Protein AF-A0A1J3GTZ9-F1 (afdb_monomer_lite)

pLDDT: mean 87.28, std 11.42, range [43.84, 95.88]

Radius of gyration: 13.26 Å; chains: 1; bounding box: 30×33×30 Å

InterPro domains:
  IPR000182 GNAT domain [PF00583] (4-66)
  IPR000182 GNAT domain [PS51186] (1-78)
  IPR016181 Acyl-CoA N-acyltransferase [SSF55729] (5-71)

Organism: Noccaea caerulescens (NCBI:txid107243)

Sequence (78 aa):
ITYQIVPADTQYAEIPLAAVTSTHQKKGFGKLVYEELMKRLHNVGIRTIYCWADKESQGFWFKQGFITLAEVDQKGKA

Secondary structure (DSSP, 8-state):
-EEEE--TTS-EEEEEE----GGGTTSSHHHHHHHHHHHHHHHTT--EEEE---TTTHHHHHHTT--------TT---

Foldseek 3Di:
DDKADDPLVALEIEDADDDDPPVCPPVCPSVVVVVVVVVVSVVSRRDYYHYDDDPVCPVVVVVVVDDDPDDQPPVRDD

Structure (mmCIF, N/CA/C/O backbone):
data_AF-A0A1J3GTZ9-F1
#
_entry.id   AF-A0A1J3GTZ9-F1
#
loop_
_atom_site.group_PDB
_atom_site.id
_atom_site.type_symbol
_atom_site.label_atom_id
_atom_site.label_alt_id
_atom_site.label_comp_id
_atom_site.label_asym_id
_atom_site.label_entity_id
_atom_site.label_seq_id
_atom_site.pdbx_PDB_ins_code
_atom_site.Cartn_x
_atom_site.Cartn_y
_atom_site.Cartn_z
_atom_site.occupancy
_atom_site.B_iso_or_equiv
_atom_site.auth_seq_id
_atom_site.auth_comp_id
_atom_site.auth_asym_id
_atom_site.auth_atom_id
_atom_site.pdbx_PDB_model_num
ATOM 1 N N . ILE A 1 1 ? -11.288 2.228 -4.526 1.00 88.12 1 ILE A N 1
ATOM 2 C CA . ILE A 1 1 ? -9.855 2.544 -4.724 1.00 88.12 1 ILE A CA 1
ATOM 3 C C . ILE A 1 1 ? -9.685 2.889 -6.191 1.00 88.12 1 ILE A C 1
ATOM 5 O O . ILE A 1 1 ? -10.186 2.133 -7.016 1.00 88.12 1 ILE A O 1
ATOM 9 N N . THR A 1 2 ? -9.064 4.020 -6.504 1.00 91.75 2 THR A N 1
ATOM 10 C CA . THR A 1 2 ? -8.652 4.377 -7.869 1.00 91.75 2 THR A CA 1
ATOM 11 C C . THR A 1 2 ? -7.150 4.176 -7.997 1.00 91.75 2 THR A C 1
ATOM 13 O O . THR A 1 2 ? -6.429 4.333 -7.015 1.00 91.75 2 THR A O 1
ATOM 16 N N . TYR A 1 3 ? -6.681 3.833 -9.190 1.00 91.12 3 TYR A N 1
ATOM 17 C CA . TYR A 1 3 ? -5.263 3.641 -9.470 1.00 91.12 3 TYR A CA 1
ATOM 18 C C . TYR A 1 3 ? -4.912 4.244 -10.826 1.00 91.12 3 TYR A C 1
ATOM 20 O O . TYR A 1 3 ? -5.774 4.354 -11.699 1.00 91.12 3 TYR A O 1
ATOM 28 N N . GLN A 1 4 ? -3.646 4.602 -10.992 1.00 90.62 4 GLN A N 1
ATOM 29 C CA . GLN A 1 4 ? -3.079 5.002 -12.270 1.00 90.62 4 GLN A CA 1
ATOM 30 C C . GLN A 1 4 ? -1.801 4.217 -12.531 1.00 90.62 4 GLN A C 1
ATOM 32 O O . GLN A 1 4 ? -0.974 4.045 -11.638 1.00 90.62 4 GLN A O 1
ATOM 37 N N . ILE A 1 5 ? -1.666 3.714 -13.753 1.00 87.56 5 ILE A N 1
ATOM 38 C CA . ILE A 1 5 ? -0.405 3.167 -14.241 1.00 87.56 5 ILE A CA 1
ATOM 39 C C . ILE A 1 5 ? 0.360 4.361 -14.798 1.00 87.56 5 ILE A C 1
ATOM 41 O O . ILE A 1 5 ? -0.118 5.048 -15.700 1.00 87.56 5 ILE A O 1
ATOM 45 N N . VAL A 1 6 ? 1.500 4.648 -14.190 1.00 83.75 6 VAL A N 1
ATOM 46 C CA . VAL A 1 6 ? 2.423 5.702 -14.627 1.00 83.75 6 VAL A CA 1
ATOM 47 C C . VAL A 1 6 ? 3.207 5.119 -15.831 1.00 83.75 6 VAL A C 1
ATOM 49 O O . VAL A 1 6 ? 3.051 3.921 -16.064 1.00 83.75 6 VAL A O 1
ATOM 52 N N . PRO A 1 7 ? 3.918 5.897 -16.682 1.00 78.75 7 PRO A N 1
ATOM 53 C CA . PRO A 1 7 ? 4.330 5.493 -18.034 1.00 78.75 7 PRO A CA 1
ATOM 54 C C . PRO A 1 7 ? 4.692 4.012 -18.173 1.00 78.75 7 PRO A C 1
ATOM 56 O O . PRO A 1 7 ? 5.418 3.470 -17.348 1.00 78.75 7 PRO A O 1
ATOM 59 N N . ALA A 1 8 ? 4.121 3.338 -19.175 1.00 60.25 8 ALA A N 1
ATOM 60 C CA . ALA A 1 8 ? 4.074 1.872 -19.262 1.00 60.25 8 ALA A CA 1
ATOM 61 C C . ALA A 1 8 ? 5.448 1.170 -19.326 1.00 60.25 8 ALA A C 1
ATOM 63 O O . ALA A 1 8 ? 5.533 -0.040 -19.128 1.00 60.25 8 ALA A O 1
ATOM 64 N N . ASP A 1 9 ? 6.519 1.915 -19.594 1.00 66.38 9 ASP A N 1
ATOM 65 C CA . ASP A 1 9 ? 7.915 1.485 -19.464 1.00 66.38 9 ASP A CA 1
ATOM 66 C C . ASP A 1 9 ? 8.337 1.252 -18.007 1.00 66.38 9 ASP A C 1
ATOM 68 O O . ASP A 1 9 ? 9.358 0.623 -17.721 1.00 66.38 9 ASP A O 1
ATOM 72 N N . THR A 1 10 ? 7.527 1.723 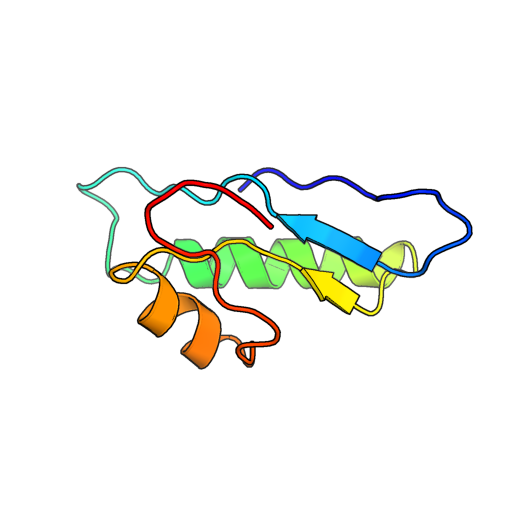-17.072 1.00 67.00 10 THR A N 1
ATOM 73 C CA . THR A 1 10 ? 7.806 1.693 -15.660 1.00 67.00 10 THR A CA 1
ATOM 74 C C . THR A 1 10 ? 6.851 0.744 -14.946 1.00 67.00 10 THR A C 1
ATOM 76 O O . THR A 1 10 ? 5.632 0.836 -15.039 1.00 67.00 10 THR A O 1
ATOM 79 N N . GLN A 1 11 ? 7.402 -0.239 -14.238 1.00 87.44 11 GLN A N 1
ATOM 80 C CA . GLN A 1 11 ? 6.637 -1.308 -13.583 1.00 87.44 11 GLN A CA 1
ATOM 81 C C . GLN A 1 11 ? 5.918 -0.820 -12.311 1.00 87.44 11 GLN A C 1
ATOM 83 O O . GLN A 1 11 ? 5.805 -1.573 -11.337 1.00 87.44 11 GLN A O 1
ATOM 88 N N . TYR A 1 12 ? 5.468 0.439 -12.281 1.00 89.19 12 TYR A N 1
ATOM 89 C CA . TYR A 1 12 ? 4.857 1.056 -11.116 1.00 89.19 12 TYR A CA 1
ATOM 90 C C . TYR A 1 12 ? 3.461 1.626 -11.369 1.00 89.19 12 TYR A C 1
ATOM 92 O O . TYR A 1 12 ? 3.122 2.118 -12.443 1.00 89.19 12 TYR A O 1
ATOM 100 N N . ALA A 1 13 ? 2.636 1.546 -10.331 1.00 92.94 13 ALA A N 1
ATOM 101 C CA . ALA A 1 13 ? 1.323 2.165 -10.278 1.00 92.94 13 ALA A CA 1
ATOM 102 C C . ALA A 1 13 ? 1.225 3.074 -9.054 1.00 92.94 13 ALA A C 1
ATOM 104 O O . ALA A 1 13 ? 1.907 2.866 -8.052 1.00 92.94 13 ALA A O 1
ATOM 105 N N . GLU A 1 14 ? 0.345 4.060 -9.113 1.00 92.56 14 GLU A N 1
ATOM 106 C CA . GLU A 1 14 ? 0.021 4.910 -7.975 1.00 92.56 14 GLU A CA 1
ATOM 107 C C . GLU A 1 14 ? -1.445 4.731 -7.580 1.00 92.56 14 GLU A C 1
ATOM 109 O O . GLU A 1 14 ? -2.325 4.590 -8.434 1.00 92.56 14 GLU A O 1
ATOM 114 N N . ILE A 1 15 ? -1.715 4.753 -6.276 1.00 93.69 15 ILE A N 1
ATOM 115 C CA . ILE A 1 15 ? -3.059 4.827 -5.705 1.00 93.69 15 ILE A CA 1
ATOM 116 C C . ILE A 1 15 ? -3.297 6.270 -5.236 1.00 93.69 15 ILE A C 1
ATOM 118 O O . ILE A 1 15 ? -2.929 6.607 -4.109 1.00 93.69 15 ILE A O 1
ATOM 122 N N . PRO A 1 16 ? -3.925 7.127 -6.062 1.00 89.38 16 PRO A N 1
ATOM 123 C CA . PRO A 1 16 ? -4.214 8.506 -5.677 1.00 89.38 16 PRO A CA 1
ATOM 124 C C . PRO A 1 16 ? -5.353 8.617 -4.656 1.00 89.38 16 PRO A C 1
ATOM 126 O O . PRO A 1 16 ? -5.403 9.576 -3.893 1.00 89.38 16 PRO A O 1
ATOM 129 N N . LEU A 1 17 ? -6.287 7.657 -4.631 1.00 89.50 17 LEU A N 1
ATOM 130 C CA . LEU A 1 17 ? -7.425 7.689 -3.711 1.00 89.50 17 LEU A CA 1
ATOM 131 C C . LEU A 1 17 ? -7.871 6.285 -3.289 1.00 89.50 17 LEU A C 1
ATOM 133 O O . LEU A 1 17 ? -8.251 5.433 -4.103 1.00 89.50 17 LEU A O 1
ATOM 137 N N . ALA A 1 18 ? -7.941 6.082 -1.976 1.00 92.19 18 ALA A N 1
ATOM 138 C CA . ALA A 1 18 ? -8.554 4.920 -1.351 1.00 92.19 18 ALA A CA 1
ATOM 139 C C . ALA A 1 18 ? -9.555 5.377 -0.287 1.00 92.19 18 ALA A C 1
ATOM 141 O O . ALA A 1 18 ? -9.179 5.928 0.740 1.00 92.19 18 ALA A O 1
ATOM 142 N N . ALA A 1 19 ? -10.840 5.127 -0.531 1.00 91.31 19 ALA A N 1
ATOM 143 C CA . ALA A 1 19 ? -11.910 5.517 0.374 1.00 91.31 19 ALA A CA 1
ATOM 144 C C . ALA A 1 19 ? -12.884 4.359 0.603 1.00 91.31 19 ALA A C 1
ATOM 146 O O . ALA A 1 19 ? -13.185 3.581 -0.307 1.00 91.31 19 ALA A O 1
ATOM 147 N N . VAL A 1 20 ? -13.386 4.281 1.834 1.00 90.69 20 VAL A N 1
ATOM 148 C CA . VAL A 1 20 ? -14.503 3.431 2.252 1.00 90.69 20 VAL A CA 1
ATOM 149 C C . VAL A 1 20 ? -15.462 4.328 3.024 1.00 90.69 20 VAL A C 1
ATOM 151 O O . VAL A 1 20 ? -15.026 5.113 3.869 1.00 90.69 20 VAL A O 1
ATOM 154 N N . THR A 1 21 ? -16.761 4.215 2.746 1.00 91.75 21 THR A N 1
ATOM 155 C CA . THR A 1 21 ? -17.804 4.937 3.491 1.00 91.75 21 THR A CA 1
ATOM 156 C C . THR A 1 21 ? -17.638 4.716 4.993 1.00 91.75 21 THR A C 1
ATOM 158 O O . THR A 1 21 ? -17.408 3.577 5.407 1.00 91.75 21 THR A O 1
ATOM 161 N N . SER A 1 22 ? -17.805 5.762 5.806 1.00 90.38 22 SER A N 1
ATOM 162 C CA . SER A 1 22 ? -17.579 5.726 7.262 1.00 90.38 22 SER A CA 1
ATOM 163 C C . SER A 1 22 ? -18.281 4.556 7.965 1.00 90.38 22 SER A C 1
ATOM 165 O O . SER A 1 22 ? -17.669 3.854 8.766 1.00 90.38 22 SER A O 1
ATOM 167 N N . THR A 1 23 ? -19.521 4.251 7.579 1.00 94.50 23 THR A N 1
ATOM 168 C CA . THR A 1 23 ? -20.338 3.135 8.103 1.00 94.50 23 THR A CA 1
ATOM 169 C C . THR A 1 23 ? -19.760 1.733 7.846 1.00 94.50 23 THR A C 1
ATOM 171 O O . THR A 1 23 ? -20.161 0.749 8.482 1.00 94.50 23 THR A O 1
ATOM 174 N N . HIS A 1 24 ? -18.800 1.623 6.928 1.00 92.06 24 HIS A N 1
ATOM 175 C CA . HIS A 1 24 ? -18.138 0.381 6.527 1.00 92.06 24 HIS A CA 1
ATOM 176 C C . HIS A 1 24 ? -16.633 0.369 6.841 1.00 92.06 24 HIS A C 1
ATOM 178 O O . HIS A 1 24 ? -15.946 -0.609 6.539 1.00 92.06 24 HIS A O 1
ATOM 184 N N . GLN A 1 25 ? -16.097 1.414 7.473 1.00 89.69 25 GLN A N 1
ATOM 185 C CA . GLN A 1 25 ? -14.705 1.418 7.915 1.00 89.69 25 GLN A CA 1
ATOM 186 C C . GLN A 1 25 ? -14.465 0.382 9.024 1.00 89.69 25 GLN A C 1
ATOM 188 O O . GLN A 1 25 ? -15.391 -0.068 9.697 1.00 89.69 25 GLN A O 1
ATOM 193 N N . LYS A 1 26 ? -13.201 -0.029 9.199 1.00 88.12 26 LYS A N 1
ATOM 194 C CA . LYS A 1 26 ? -12.751 -1.017 10.207 1.00 88.12 26 LYS A CA 1
ATOM 195 C C . LYS A 1 26 ? -13.370 -2.425 10.085 1.00 88.12 26 LYS A C 1
ATOM 197 O O . LYS A 1 26 ? -13.124 -3.265 10.939 1.00 88.12 26 LYS A O 1
ATOM 202 N N . LYS A 1 27 ? -14.089 -2.718 8.994 1.00 94.19 27 LYS A N 1
ATOM 203 C CA . LYS A 1 27 ? -14.675 -4.041 8.685 1.00 94.19 27 LYS A CA 1
ATOM 204 C C . LYS A 1 27 ? -13.852 -4.884 7.699 1.00 94.19 27 LYS A C 1
ATOM 206 O O . LYS A 1 27 ? -14.307 -5.921 7.241 1.00 94.19 27 LYS A O 1
ATOM 211 N N . GLY A 1 28 ? -12.657 -4.426 7.324 1.00 92.69 28 GLY A N 1
ATOM 212 C CA . GLY A 1 28 ? -11.758 -5.163 6.425 1.00 92.69 28 GLY A CA 1
ATOM 213 C C . GLY A 1 28 ? -11.988 -4.955 4.922 1.00 92.69 28 GLY A C 1
ATOM 214 O O . GLY A 1 28 ? -11.164 -5.407 4.134 1.00 92.69 28 GLY A O 1
ATOM 215 N N . PHE A 1 29 ? -13.017 -4.209 4.499 1.00 93.75 29 PHE A N 1
ATOM 216 C CA . PHE A 1 29 ? -13.276 -3.961 3.070 1.00 93.75 29 PHE A CA 1
ATOM 217 C C . PHE A 1 29 ? -12.091 -3.326 2.332 1.00 93.75 29 PHE A C 1
ATOM 219 O O . PHE A 1 29 ? -11.766 -3.754 1.231 1.00 93.75 29 PHE A O 1
ATOM 226 N N . GLY A 1 30 ? -11.402 -2.357 2.947 1.00 93.19 30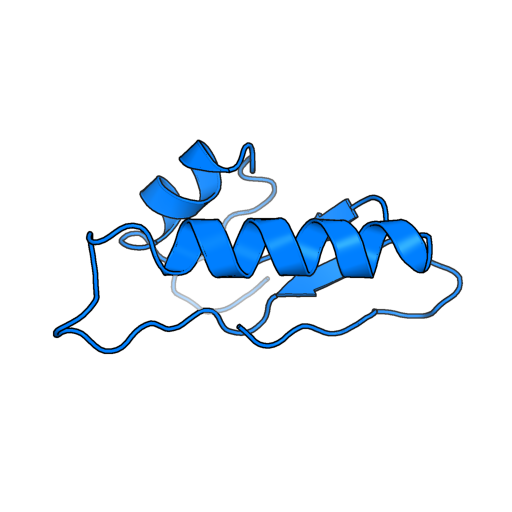 GLY A N 1
ATOM 227 C CA . GLY A 1 30 ? -10.219 -1.734 2.340 1.00 93.19 30 GLY A CA 1
ATOM 228 C C . GLY A 1 30 ? -9.120 -2.747 1.998 1.00 93.19 30 GLY A C 1
ATOM 229 O O . GLY A 1 30 ? -8.538 -2.669 0.921 1.00 93.19 30 GLY A O 1
ATOM 230 N N . LYS A 1 31 ? -8.903 -3.743 2.870 1.00 94.38 31 LYS A N 1
ATOM 231 C CA . LYS A 1 31 ? -7.939 -4.828 2.646 1.00 94.38 31 LYS A CA 1
ATOM 232 C C . LYS A 1 31 ? -8.367 -5.706 1.469 1.00 94.38 31 LYS A C 1
ATOM 234 O O . LYS A 1 31 ? -7.574 -5.918 0.564 1.00 94.38 31 LYS A O 1
ATOM 239 N N . LEU A 1 32 ? -9.625 -6.155 1.448 1.00 95.31 32 LEU A N 1
ATOM 240 C CA . LEU A 1 32 ? -10.145 -7.011 0.371 1.00 95.31 32 LEU A CA 1
ATOM 241 C C . LEU A 1 32 ? -10.048 -6.333 -1.003 1.00 95.31 32 LEU A C 1
ATOM 243 O O . LEU A 1 32 ? -9.630 -6.952 -1.978 1.00 95.31 32 LEU A O 1
ATOM 247 N N . VAL A 1 33 ? -10.400 -5.045 -1.076 1.00 94.44 33 VAL A N 1
ATOM 248 C CA . VAL A 1 33 ? -10.307 -4.273 -2.324 1.00 94.44 33 VAL A CA 1
ATOM 249 C C . VAL A 1 33 ? -8.846 -4.089 -2.748 1.00 94.44 33 VAL A C 1
ATOM 251 O O . VAL A 1 33 ? -8.547 -4.180 -3.937 1.00 94.44 33 VAL A O 1
ATOM 254 N N . TYR A 1 34 ? -7.934 -3.860 -1.800 1.00 94.75 34 TYR A N 1
ATOM 255 C CA . TYR A 1 34 ? -6.503 -3.753 -2.087 1.00 94.75 34 TYR A CA 1
ATOM 256 C C . TYR A 1 34 ? -5.903 -5.078 -2.588 1.00 94.75 34 TYR A C 1
ATOM 258 O O . TYR A 1 34 ? -5.182 -5.078 -3.581 1.00 94.75 34 TYR A O 1
ATOM 266 N N . GLU A 1 35 ? -6.234 -6.212 -1.970 1.00 95.12 35 GLU A N 1
ATOM 267 C CA . GLU A 1 35 ? -5.741 -7.532 -2.391 1.00 95.12 35 GLU A CA 1
ATOM 268 C C . GLU A 1 35 ? -6.181 -7.891 -3.817 1.00 95.12 35 GLU A C 1
ATOM 270 O O . GLU A 1 35 ? -5.392 -8.418 -4.603 1.00 95.12 35 GLU A O 1
ATOM 275 N N . GLU A 1 36 ? -7.429 -7.588 -4.178 1.00 95.88 36 GLU A N 1
ATOM 276 C CA . GLU A 1 36 ? -7.921 -7.799 -5.541 1.00 95.88 36 GLU A CA 1
ATOM 277 C C . GLU A 1 36 ? -7.246 -6.854 -6.546 1.00 95.88 36 GLU A C 1
ATOM 279 O O . GLU A 1 36 ? -6.870 -7.275 -7.642 1.00 95.88 36 GLU A O 1
ATOM 284 N N . LEU A 1 37 ? -7.027 -5.591 -6.164 1.00 94.50 37 LEU A N 1
ATOM 285 C CA . LEU A 1 37 ? -6.280 -4.636 -6.982 1.00 94.50 37 LEU A CA 1
ATOM 286 C C . LEU A 1 37 ? -4.846 -5.122 -7.237 1.00 94.50 37 LEU A C 1
ATOM 288 O O . LEU A 1 37 ? -4.402 -5.116 -8.383 1.00 94.50 37 LEU A O 1
ATOM 292 N N . MET A 1 38 ? -4.149 -5.598 -6.203 1.00 94.31 38 MET A N 1
ATOM 293 C CA . MET A 1 38 ? -2.791 -6.139 -6.313 1.00 94.31 38 MET A CA 1
ATOM 294 C C . MET A 1 38 ? -2.706 -7.277 -7.327 1.00 94.31 38 MET A C 1
ATOM 296 O O . MET A 1 38 ? -1.826 -7.273 -8.186 1.00 94.31 38 MET A O 1
ATOM 300 N N . LYS A 1 39 ? -3.648 -8.226 -7.282 1.00 95.44 39 LYS A N 1
ATOM 301 C CA . LYS A 1 39 ? -3.700 -9.335 -8.248 1.00 95.44 39 LYS A CA 1
ATOM 302 C C . LYS A 1 39 ? -3.830 -8.825 -9.682 1.00 95.44 39 LYS A C 1
ATOM 304 O O . LYS A 1 39 ? -3.111 -9.281 -10.567 1.00 95.44 39 LYS A O 1
ATOM 309 N N . ARG A 1 40 ? -4.716 -7.852 -9.913 1.00 94.38 40 ARG A N 1
ATOM 310 C CA . ARG A 1 40 ? -4.936 -7.266 -11.246 1.00 94.38 40 ARG A CA 1
ATOM 311 C C . ARG A 1 40 ? -3.717 -6.503 -11.750 1.00 94.38 40 ARG A C 1
ATOM 313 O O . ARG A 1 40 ? -3.362 -6.651 -12.914 1.00 94.38 40 ARG A O 1
ATOM 320 N N . LEU A 1 41 ? -3.066 -5.733 -10.882 1.00 92.88 41 LEU A N 1
ATOM 321 C CA . LEU A 1 41 ? -1.868 -4.970 -11.228 1.00 92.88 41 LEU A CA 1
ATOM 322 C C . LEU A 1 41 ? -0.675 -5.890 -11.524 1.00 92.88 41 LEU A C 1
ATOM 324 O O . LEU A 1 41 ? 0.015 -5.696 -12.523 1.00 92.88 41 LEU A O 1
ATOM 328 N N . HIS A 1 42 ? -0.483 -6.947 -10.733 1.00 92.81 42 HIS A N 1
ATOM 329 C CA . HIS A 1 42 ? 0.542 -7.955 -11.008 1.00 92.81 42 HIS A CA 1
ATOM 330 C C . HIS A 1 42 ? 0.332 -8.654 -12.357 1.00 92.81 42 HIS A C 1
ATOM 332 O O . HIS A 1 42 ? 1.301 -8.880 -13.081 1.00 92.81 42 HIS A O 1
ATOM 338 N N . ASN A 1 43 ? -0.918 -8.953 -12.729 1.00 92.69 43 ASN A N 1
ATOM 339 C CA . ASN A 1 43 ? -1.234 -9.593 -14.010 1.00 92.69 43 ASN A CA 1
ATOM 340 C C . ASN A 1 43 ? -0.863 -8.735 -15.228 1.00 92.69 43 ASN A C 1
ATOM 342 O O . ASN A 1 43 ? -0.618 -9.286 -16.298 1.00 92.69 43 ASN A O 1
ATOM 346 N N . VAL A 1 44 ? -0.800 -7.410 -15.077 1.00 90.75 44 VAL A N 1
ATOM 347 C CA . VAL A 1 44 ? -0.380 -6.487 -16.145 1.00 90.75 44 VAL A CA 1
ATOM 348 C C . VAL A 1 44 ? 1.085 -6.049 -16.013 1.00 90.75 44 VAL A C 1
ATOM 350 O O . VAL A 1 44 ? 1.519 -5.139 -16.709 1.00 90.75 44 VAL A O 1
ATOM 353 N N . GLY A 1 45 ? 1.864 -6.705 -15.145 1.00 90.75 45 GLY A N 1
ATOM 354 C CA . GLY A 1 45 ? 3.312 -6.502 -15.031 1.00 90.75 45 GLY A CA 1
ATOM 355 C C . GLY A 1 45 ? 3.755 -5.434 -14.029 1.00 90.75 45 GLY A C 1
ATOM 356 O O . GLY A 1 45 ? 4.955 -5.182 -13.918 1.00 90.75 45 GLY A O 1
ATOM 357 N N . ILE A 1 46 ? 2.836 -4.840 -13.263 1.00 93.06 46 ILE A N 1
ATOM 358 C CA . ILE A 1 46 ? 3.190 -3.902 -12.191 1.00 93.06 46 ILE A CA 1
ATOM 359 C C . ILE A 1 46 ? 3.836 -4.665 -11.035 1.00 93.06 46 ILE A C 1
ATOM 361 O O . ILE A 1 46 ? 3.366 -5.727 -10.629 1.00 93.06 46 ILE A O 1
ATOM 365 N N . ARG A 1 47 ? 4.921 -4.110 -10.494 1.00 91.25 47 ARG A N 1
ATOM 366 C CA . ARG A 1 47 ? 5.695 -4.668 -9.376 1.00 91.25 47 ARG A CA 1
ATOM 367 C C . ARG A 1 47 ? 5.740 -3.749 -8.169 1.00 91.25 47 ARG A C 1
ATOM 369 O O . ARG A 1 47 ? 5.884 -4.228 -7.048 1.00 91.25 47 ARG A O 1
ATOM 376 N N . THR A 1 48 ? 5.609 -2.449 -8.394 1.00 91.75 48 THR A N 1
ATOM 377 C CA . THR A 1 48 ? 5.742 -1.441 -7.347 1.00 91.75 48 THR A CA 1
ATOM 378 C C . THR A 1 48 ? 4.490 -0.585 -7.298 1.00 91.75 48 THR A C 1
ATOM 380 O O . THR A 1 48 ? 3.952 -0.195 -8.330 1.00 91.75 48 THR A O 1
ATOM 383 N N . ILE A 1 49 ? 4.006 -0.299 -6.093 1.00 93.06 49 ILE A N 1
ATOM 384 C CA . ILE A 1 49 ? 2.866 0.592 -5.900 1.00 93.06 49 ILE A CA 1
ATOM 385 C C . ILE A 1 49 ? 3.267 1.724 -4.974 1.00 93.06 49 ILE A C 1
ATOM 387 O O . ILE A 1 49 ? 3.797 1.488 -3.891 1.00 93.06 49 ILE A O 1
ATOM 391 N N . TYR A 1 50 ? 2.957 2.940 -5.400 1.00 92.62 50 TYR A N 1
ATOM 392 C CA . TYR A 1 50 ? 3.074 4.149 -4.604 1.00 92.62 50 TYR A CA 1
ATOM 393 C C . TYR A 1 50 ? 1.694 4.601 -4.130 1.00 92.62 50 TYR A C 1
ATOM 395 O O . TYR A 1 50 ? 0.685 4.416 -4.811 1.00 92.62 50 TYR A O 1
ATOM 403 N N . CYS A 1 51 ? 1.633 5.196 -2.947 1.00 92.31 51 CYS A N 1
ATOM 404 C CA . CYS A 1 51 ? 0.432 5.858 -2.462 1.00 92.31 51 CYS A CA 1
ATOM 405 C C . CYS A 1 51 ? 0.814 6.999 -1.529 1.00 92.31 51 CYS A C 1
ATOM 407 O 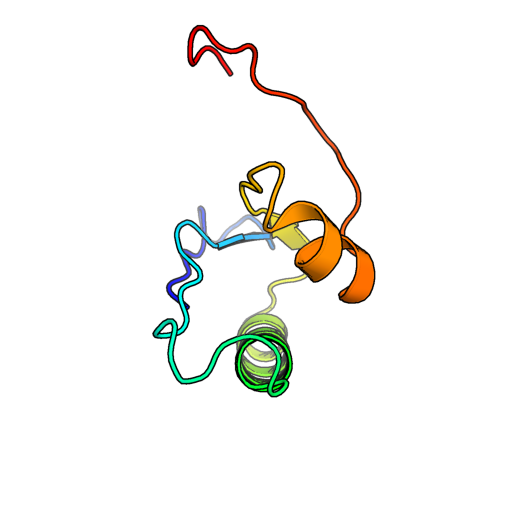O . CYS A 1 51 ? 1.810 6.917 -0.807 1.00 92.31 51 CYS A O 1
ATOM 409 N N . TRP A 1 52 ? -0.038 8.015 -1.484 1.00 89.56 52 TRP A N 1
ATOM 410 C CA . TRP A 1 52 ? 0.008 9.025 -0.439 1.00 89.56 52 TRP A CA 1
ATOM 411 C C . TRP A 1 52 ? -0.856 8.576 0.734 1.00 89.56 52 TRP A C 1
ATOM 41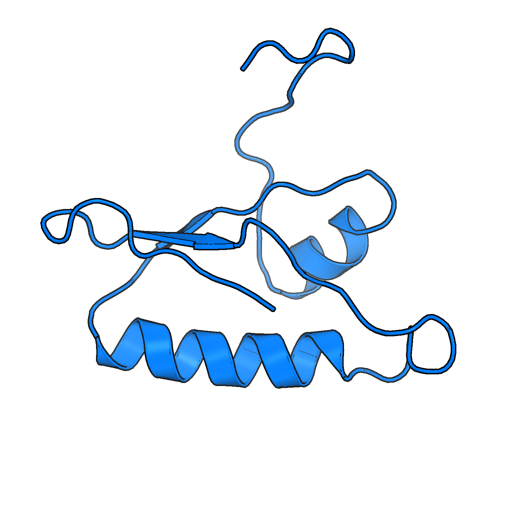3 O O . TRP A 1 52 ? -2.001 8.157 0.556 1.00 89.56 52 TRP A O 1
ATOM 423 N N . ALA A 1 53 ? -0.293 8.648 1.936 1.00 88.31 53 ALA A N 1
ATOM 424 C CA . ALA A 1 53 ? -0.972 8.277 3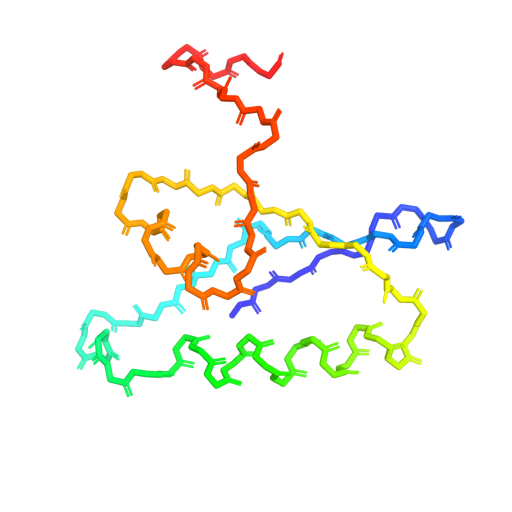.165 1.00 88.31 53 ALA A CA 1
ATOM 425 C C . ALA A 1 53 ? -0.998 9.467 4.123 1.00 88.31 53 ALA A C 1
ATOM 427 O O . ALA A 1 53 ? 0.045 10.026 4.464 1.00 88.31 53 ALA A O 1
ATOM 428 N N . ASP A 1 54 ? -2.192 9.824 4.590 1.00 87.62 54 ASP A N 1
ATOM 429 C CA . ASP A 1 54 ? -2.351 10.699 5.749 1.00 87.62 54 ASP A CA 1
ATOM 430 C C . ASP A 1 54 ? -2.082 9.931 7.058 1.00 87.62 54 ASP A C 1
ATOM 432 O O . ASP A 1 54 ? -1.943 8.704 7.082 1.00 87.62 54 ASP A O 1
ATOM 436 N N . LYS A 1 55 ? -2.031 10.651 8.184 1.00 86.50 55 LYS A N 1
ATOM 437 C CA . LYS A 1 55 ? -1.771 10.047 9.502 1.00 86.50 55 LYS A CA 1
ATOM 438 C C . LYS A 1 55 ? -2.799 8.982 9.901 1.00 86.50 55 LYS A C 1
ATOM 440 O O . LYS A 1 55 ? -2.461 8.073 10.654 1.00 86.50 55 LYS A O 1
ATOM 445 N N . GLU A 1 56 ? -4.040 9.088 9.433 1.00 87.00 56 GLU A N 1
ATOM 446 C CA . GLU A 1 56 ? -5.107 8.146 9.784 1.00 87.00 56 GLU A CA 1
ATOM 447 C C . GLU A 1 56 ? -4.977 6.834 8.992 1.00 87.00 56 GLU A C 1
ATOM 449 O O . GLU A 1 56 ? -5.135 5.737 9.536 1.00 87.00 56 GLU A O 1
ATOM 454 N N . SER A 1 57 ? -4.631 6.939 7.712 1.00 88.44 57 SER A N 1
ATOM 455 C CA . SER A 1 57 ? -4.505 5.828 6.772 1.00 88.44 57 SER A CA 1
ATOM 456 C C . SER A 1 57 ? -3.131 5.158 6.791 1.00 88.44 57 SER A C 1
ATOM 458 O O . SER A 1 57 ? -3.033 3.999 6.387 1.00 88.44 57 SER A O 1
ATOM 460 N N . GLN A 1 58 ? -2.082 5.797 7.324 1.00 90.31 58 GLN A N 1
ATOM 461 C CA . GLN A 1 58 ? -0.742 5.200 7.474 1.00 90.31 58 GLN A CA 1
ATOM 462 C C . GLN A 1 58 ? -0.789 3.806 8.117 1.00 90.31 58 GLN A C 1
ATOM 464 O O . GLN A 1 58 ? -0.212 2.848 7.601 1.00 90.31 58 GLN A O 1
ATOM 469 N N . GLY A 1 59 ? -1.558 3.653 9.200 1.00 91.62 59 GLY A N 1
ATOM 470 C CA . GLY A 1 59 ? -1.708 2.367 9.885 1.00 91.62 59 GLY A CA 1
ATOM 471 C C . GLY A 1 59 ? -2.370 1.278 9.032 1.00 91.62 59 GLY A C 1
ATOM 472 O O . GLY A 1 59 ? -2.135 0.091 9.259 1.00 91.62 59 GLY A O 1
ATOM 473 N N . PHE A 1 60 ? -3.193 1.649 8.049 1.00 93.25 60 PHE A N 1
ATOM 474 C CA . PHE A 1 60 ? -3.754 0.707 7.083 1.00 93.25 60 PHE A CA 1
ATOM 475 C C . PHE A 1 60 ? -2.691 0.251 6.076 1.00 93.25 60 PHE A C 1
ATOM 477 O O . PHE A 1 60 ? -2.531 -0.956 5.885 1.00 93.25 60 PHE A O 1
ATOM 484 N N . TRP A 1 61 ? -1.937 1.187 5.493 1.00 94.19 61 TRP A N 1
ATOM 485 C CA . TRP A 1 61 ? -0.923 0.894 4.477 1.00 94.19 61 TRP A CA 1
ATOM 486 C C . TRP A 1 61 ? 0.250 0.080 5.030 1.00 94.19 61 TRP A C 1
ATOM 488 O O . TRP A 1 61 ? 0.655 -0.899 4.404 1.00 94.19 61 TRP A O 1
ATOM 498 N N . PHE A 1 62 ? 0.717 0.371 6.249 1.00 94.31 62 PHE A N 1
ATOM 499 C CA . PHE A 1 62 ? 1.747 -0.446 6.904 1.00 94.31 62 PHE A CA 1
ATOM 500 C C . PHE A 1 62 ? 1.313 -1.904 7.083 1.00 94.31 62 PHE A C 1
ATOM 502 O O . PHE A 1 62 ? 2.097 -2.821 6.857 1.00 94.31 62 PHE A O 1
ATOM 509 N N . LYS A 1 63 ? 0.035 -2.154 7.400 1.00 94.38 63 LYS A N 1
ATOM 510 C CA . LYS A 1 63 ? -0.502 -3.525 7.490 1.00 94.38 63 LYS A CA 1
ATOM 511 C C . LYS A 1 63 ? -0.542 -4.251 6.145 1.00 94.38 63 LYS A C 1
ATOM 513 O O . LYS A 1 63 ? -0.674 -5.470 6.140 1.00 94.38 63 LYS A O 1
ATOM 518 N N . GLN A 1 64 ? -0.479 -3.520 5.031 1.00 92.88 64 GLN A N 1
ATOM 519 C CA . GLN A 1 64 ? -0.394 -4.087 3.684 1.00 92.88 64 GLN A CA 1
ATOM 520 C C . GLN A 1 64 ? 1.063 -4.265 3.214 1.00 92.88 64 GLN A C 1
ATOM 522 O O . GLN A 1 64 ? 1.283 -4.733 2.103 1.00 92.88 64 GLN A O 1
ATOM 527 N N . GLY A 1 65 ? 2.051 -3.917 4.048 1.00 93.88 65 GLY A N 1
ATOM 528 C CA . GLY A 1 65 ? 3.476 -4.058 3.739 1.00 93.88 65 GLY A CA 1
ATOM 529 C C . GLY A 1 65 ? 4.115 -2.834 3.082 1.00 93.88 65 GLY A C 1
ATOM 530 O O . GLY A 1 65 ? 5.251 -2.927 2.625 1.00 93.88 65 GLY A O 1
ATOM 531 N N . PHE A 1 66 ? 3.422 -1.691 3.032 1.00 94.38 66 PHE A N 1
ATOM 532 C CA . PHE A 1 66 ? 4.035 -0.444 2.570 1.00 94.38 66 PHE A CA 1
ATOM 533 C C . PHE A 1 66 ? 5.084 0.048 3.564 1.00 94.38 66 PHE A C 1
ATOM 535 O O . PHE A 1 66 ? 5.008 -0.228 4.760 1.00 94.38 66 PHE A O 1
ATOM 542 N N . ILE A 1 67 ? 6.033 0.829 3.058 1.00 94.00 67 ILE A N 1
ATOM 543 C CA . ILE A 1 67 ? 7.036 1.544 3.845 1.00 94.00 67 ILE A CA 1
ATOM 544 C C . ILE A 1 67 ? 6.997 3.028 3.484 1.00 94.00 67 ILE A C 1
ATOM 546 O O . ILE A 1 67 ? 6.631 3.391 2.364 1.00 94.00 67 ILE A O 1
ATOM 550 N N . THR A 1 68 ? 7.378 3.889 4.423 1.00 91.75 68 THR A N 1
ATOM 551 C CA . THR A 1 68 ? 7.531 5.320 4.146 1.00 91.75 68 THR A CA 1
ATOM 552 C C . THR A 1 68 ? 8.778 5.532 3.293 1.00 91.75 68 THR A C 1
ATOM 554 O O . THR A 1 68 ? 9.873 5.149 3.699 1.00 91.75 68 THR A O 1
ATOM 557 N N . LEU A 1 69 ? 8.609 6.139 2.118 1.00 87.44 69 LEU A N 1
ATOM 558 C CA . LEU A 1 69 ? 9.718 6.506 1.228 1.00 87.44 69 LEU A CA 1
ATOM 559 C C . LEU A 1 69 ? 10.050 7.999 1.295 1.00 87.44 69 LEU A C 1
ATOM 561 O O . LEU A 1 69 ? 11.212 8.373 1.173 1.00 87.44 69 LEU A O 1
ATOM 565 N N . ALA A 1 70 ? 9.034 8.837 1.490 1.00 84.81 70 ALA A N 1
ATOM 566 C CA . ALA A 1 70 ? 9.164 10.281 1.591 1.00 84.81 70 ALA A CA 1
ATOM 567 C C . ALA A 1 70 ? 8.048 10.847 2.475 1.00 84.81 70 ALA A C 1
ATOM 569 O O . ALA A 1 70 ? 6.958 10.274 2.558 1.00 84.81 70 ALA A O 1
ATOM 570 N N . GLU A 1 71 ? 8.322 11.983 3.109 1.00 81.81 71 GLU A N 1
ATOM 571 C CA . GLU A 1 71 ? 7.339 12.771 3.847 1.00 81.81 71 GLU A CA 1
ATOM 572 C C . GLU A 1 71 ? 7.188 14.125 3.157 1.00 81.81 71 GLU A C 1
ATOM 574 O O . GLU A 1 71 ? 8.176 14.800 2.879 1.00 81.81 71 GLU A O 1
ATOM 579 N N . VAL A 1 72 ? 5.949 14.518 2.868 1.00 70.94 72 VAL A N 1
ATOM 580 C CA . VAL A 1 72 ? 5.652 15.851 2.330 1.00 70.94 72 VAL A CA 1
ATOM 581 C C . VAL A 1 72 ? 5.454 16.786 3.516 1.00 70.94 72 VAL A C 1
ATOM 583 O O . VAL A 1 72 ? 4.622 16.513 4.385 1.00 70.94 72 VAL A O 1
ATOM 586 N N . ASP A 1 73 ? 6.207 17.886 3.566 1.00 68.62 73 ASP A N 1
ATOM 587 C CA . ASP A 1 73 ? 6.003 18.930 4.576 1.00 68.62 73 ASP A CA 1
ATOM 588 C C . ASP A 1 73 ? 4.576 19.509 4.459 1.00 68.62 73 ASP A C 1
ATOM 590 O O . ASP A 1 73 ? 3.986 19.555 3.377 1.00 68.62 73 ASP A O 1
ATOM 594 N N . GLN A 1 74 ? 4.023 20.023 5.563 1.00 61.50 74 GLN A N 1
ATOM 595 C CA . GLN A 1 74 ? 2.681 20.620 5.668 1.00 61.50 74 GLN A CA 1
ATOM 596 C C . GLN A 1 74 ? 2.433 21.779 4.682 1.00 61.50 74 GLN A C 1
ATOM 598 O O . GLN A 1 74 ? 1.306 22.249 4.544 1.00 61.50 74 GLN A O 1
ATOM 603 N N . LYS A 1 75 ? 3.474 22.244 3.984 1.00 59.97 75 LYS A N 1
ATOM 604 C CA . LYS A 1 75 ? 3.417 23.249 2.916 1.00 59.97 75 LYS A CA 1
ATOM 605 C C . LYS A 1 75 ? 3.147 22.677 1.518 1.00 59.97 75 LYS A C 1
ATOM 607 O O . LYS A 1 75 ? 3.158 23.443 0.558 1.00 59.97 75 LYS A O 1
ATOM 612 N N . GLY A 1 76 ? 2.912 21.369 1.386 1.00 52.09 76 GLY A N 1
ATOM 613 C CA . GLY A 1 76 ? 2.515 20.741 0.121 1.00 52.09 76 GLY A CA 1
ATOM 614 C C . GLY A 1 76 ? 3.605 20.741 -0.953 1.00 52.09 76 GLY A C 1
ATOM 615 O O . GLY A 1 76 ? 3.289 20.716 -2.140 1.00 52.09 76 GLY A O 1
ATOM 616 N N . LYS A 1 77 ? 4.883 20.798 -0.558 1.00 43.84 77 LYS A N 1
ATOM 617 C CA . LYS A 1 77 ? 6.007 20.637 -1.486 1.00 43.84 77 LYS A CA 1
ATOM 618 C C . LYS A 1 77 ? 6.579 19.231 -1.355 1.00 43.84 77 LYS A C 1
ATOM 620 O O . LYS A 1 77 ? 7.091 18.887 -0.290 1.00 43.84 77 LYS A O 1
ATOM 625 N N . ALA A 1 78 ? 6.413 18.459 -2.429 1.00 47.44 78 ALA A N 1
ATOM 626 C CA . ALA A 1 78 ? 7.161 17.237 -2.703 1.00 47.44 78 ALA A CA 1
ATOM 627 C C . ALA A 1 78 ? 8.625 17.560 -3.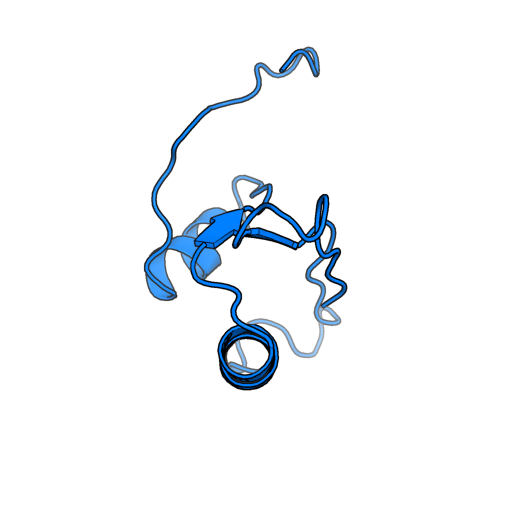034 1.00 47.44 78 ALA A C 1
ATOM 629 O O . ALA A 1 78 ? 8.875 18.680 -3.545 1.00 47.44 78 ALA A O 1
#